Protein AF-A0A0K8Q124-F1 (afdb_monomer)

Sequence (89 aa):
MYVEYVGAVAFGLVIGWVTYRTLRRTKEAVSLSNIASVIAAVGGAAVTTLFATGDTFGWYSIGLAVGFFGYLIIAVTVLRDVEWLSTGD

Solvent-accessible surface area (backbone atoms only — not comparable to full-atom values): 5010 Å² total; per-residue (Å²): 104,75,51,29,56,54,8,53,53,35,39,49,52,50,53,50,47,54,49,49,54,50,65,73,34,70,89,48,82,85,53,68,65,60,56,52,50,52,50,52,54,52,51,54,49,50,51,33,64,75,76,48,59,63,54,54,44,8,52,51,19,45,53,51,36,53,53,51,52,48,50,49,50,46,56,65,64,60,63,68,73,65,62,78,82,77,67,87,126

Secondary structure (DSSP, 8-state):
-HHHHHHHHHHHHHHHHHHHHHHHTTTS---HHHHHHHHHHHHHHHHHHHHS-HHHHHHHHHHHHHHHHHHHHHHHHTTTS-GGGG---

pLDDT: mean 74.05, std 10.02, range [52.31, 87.56]

Radius of gyration: 16.0 Å; Cα contacts (8 Å, |Δi|>4): 56; chains: 1; bounding box: 35×25×54 Å

Foldseek 3Di:
DVLLVQLVVLLCVLVVVLVVVQVVCPVPPRDPVSVVLVCVSVVVLVVCVVPHDSSSSSVVSVVSSCVSVVVVVCCVPVVVPPCVVVDPD

Structure (mmCIF, N/CA/C/O backbone):
data_AF-A0A0K8Q124-F1
#
_entry.id   AF-A0A0K8Q124-F1
#
loop_
_atom_site.group_PDB
_atom_site.id
_atom_site.type_symbol
_atom_site.label_atom_id
_atom_site.label_alt_id
_atom_site.label_comp_id
_atom_site.label_asym_id
_atom_site.label_entity_id
_atom_site.label_seq_id
_atom_site.pdbx_PDB_ins_code
_atom_site.Cartn_x
_atom_site.Cartn_y
_atom_site.Cartn_z
_atom_site.occupancy
_atom_site.B_iso_or_equiv
_atom_site.auth_seq_id
_atom_site.auth_comp_id
_atom_site.auth_asym_id
_atom_site.auth_atom_id
_atom_site.pdbx_PDB_model_num
ATOM 1 N N . MET A 1 1 ? 3.132 -0.856 -20.811 1.00 58.06 1 MET A N 1
ATOM 2 C CA . MET A 1 1 ? 2.067 -0.076 -21.511 1.00 58.06 1 MET A CA 1
ATOM 3 C C . MET A 1 1 ? 0.657 -0.334 -20.971 1.00 58.06 1 MET A C 1
ATOM 5 O O . MET A 1 1 ? 0.157 0.522 -20.262 1.00 58.06 1 MET A O 1
ATOM 9 N N . TYR A 1 2 ? -0.023 -1.462 -21.226 1.00 71.00 2 TYR A N 1
ATOM 10 C CA . TYR A 1 2 ? -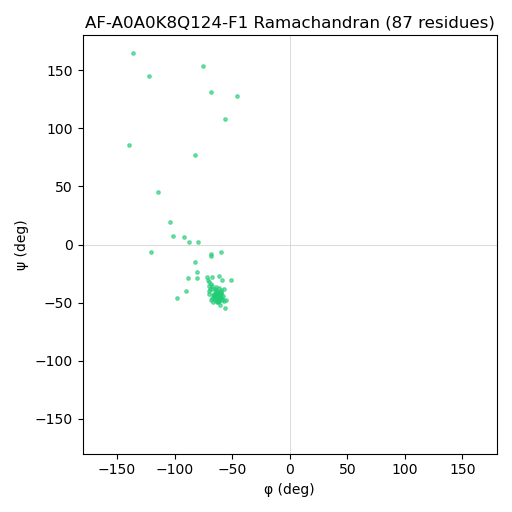1.407 -1.642 -20.722 1.00 71.00 2 TYR A CA 1
ATOM 11 C C . TYR A 1 2 ? -1.481 -1.751 -19.192 1.00 71.00 2 TYR A C 1
ATOM 13 O O . TYR A 1 2 ? -2.378 -1.195 -18.562 1.00 71.00 2 TYR A O 1
ATOM 21 N N . VAL A 1 3 ? -0.503 -2.435 -18.596 1.00 73.62 3 VAL A N 1
ATOM 22 C CA . VAL A 1 3 ? -0.429 -2.673 -17.148 1.00 73.62 3 VAL A CA 1
ATOM 23 C C . VAL A 1 3 ? -0.108 -1.385 -16.382 1.00 73.62 3 VAL A C 1
ATOM 25 O O . VAL A 1 3 ? -0.620 -1.182 -15.287 1.00 73.62 3 VAL A O 1
ATOM 28 N N . GLU A 1 4 ? 0.660 -0.471 -16.980 1.00 73.62 4 GLU A N 1
ATOM 29 C CA . GLU A 1 4 ? 0.957 0.856 -16.418 1.00 73.62 4 GLU A CA 1
ATOM 30 C C . GLU A 1 4 ? -0.302 1.709 -16.252 1.00 73.62 4 GLU A C 1
ATOM 32 O O . GLU A 1 4 ? -0.535 2.245 -15.171 1.00 73.62 4 GLU A O 1
ATOM 37 N N . TYR A 1 5 ? -1.141 1.807 -17.291 1.00 75.81 5 TYR A N 1
ATOM 38 C CA . TYR A 1 5 ? -2.376 2.597 -17.221 1.00 75.81 5 TYR A CA 1
ATOM 39 C C . TYR A 1 5 ? -3.375 2.003 -16.224 1.00 75.81 5 TYR A C 1
ATOM 41 O O . TYR A 1 5 ? -3.961 2.734 -15.426 1.00 75.81 5 TYR A O 1
ATOM 49 N N . VAL A 1 6 ? -3.535 0.676 -16.227 1.00 81.19 6 VAL A N 1
ATOM 50 C CA . VAL A 1 6 ? -4.412 -0.023 -15.273 1.00 81.19 6 VAL A CA 1
ATOM 51 C C . VAL A 1 6 ? -3.902 0.151 -13.841 1.00 81.19 6 VAL A C 1
ATOM 53 O O . VAL A 1 6 ? -4.689 0.436 -12.937 1.00 81.19 6 VAL A O 1
ATOM 56 N N . GLY A 1 7 ? -2.589 0.054 -13.632 1.00 78.69 7 GLY A N 1
ATOM 57 C CA . GLY A 1 7 ? -1.971 0.288 -12.334 1.00 78.69 7 GLY A CA 1
ATOM 58 C C . GLY A 1 7 ? -2.137 1.725 -11.850 1.00 78.69 7 GLY A C 1
ATOM 59 O O . GLY A 1 7 ? -2.532 1.932 -10.708 1.00 78.69 7 GLY A O 1
ATOM 60 N N . ALA A 1 8 ? -1.942 2.723 -12.713 1.00 77.50 8 ALA A N 1
ATOM 61 C CA . ALA A 1 8 ? -2.137 4.127 -12.351 1.00 77.50 8 ALA A CA 1
ATOM 62 C C . ALA A 1 8 ? -3.582 4.419 -11.899 1.00 77.50 8 ALA A C 1
ATOM 64 O O . ALA A 1 8 ? -3.792 5.103 -10.894 1.00 77.50 8 ALA A O 1
ATOM 65 N N . VAL A 1 9 ? -4.579 3.852 -12.590 1.00 80.81 9 VAL A N 1
ATOM 66 C CA . VAL A 1 9 ? -5.995 3.965 -12.197 1.00 80.81 9 VAL A CA 1
ATOM 67 C C . VAL A 1 9 ? -6.255 3.263 -10.859 1.00 80.81 9 VAL A C 1
ATOM 69 O O . VAL A 1 9 ? -6.912 3.836 -9.988 1.00 80.81 9 VAL A O 1
ATOM 72 N N . ALA A 1 10 ? -5.711 2.059 -10.661 1.00 80.81 10 ALA A N 1
ATOM 73 C CA . ALA A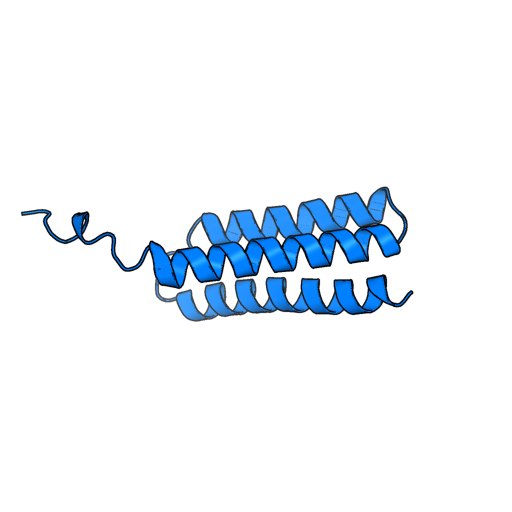 1 10 ? -5.847 1.305 -9.413 1.00 80.81 10 ALA A CA 1
ATOM 74 C C . ALA A 1 10 ? -5.211 2.040 -8.218 1.00 80.81 10 ALA A C 1
ATOM 76 O O . ALA A 1 10 ? -5.819 2.139 -7.150 1.00 80.81 10 ALA A O 1
ATOM 77 N N . PHE A 1 11 ? -4.029 2.624 -8.416 1.00 80.56 11 PHE A N 1
ATOM 78 C CA . PHE A 1 11 ? -3.341 3.436 -7.417 1.00 80.56 11 PHE A CA 1
ATOM 79 C C . PHE A 1 11 ? -4.165 4.671 -7.033 1.00 80.56 11 PHE A C 1
ATOM 81 O O . PHE A 1 11 ? -4.410 4.918 -5.850 1.00 80.56 11 PHE A O 1
ATOM 88 N N . GLY A 1 12 ? -4.666 5.409 -8.030 1.00 79.56 12 GLY A N 1
ATOM 89 C CA . GLY A 1 12 ? -5.527 6.573 -7.814 1.00 79.56 12 GLY A CA 1
ATOM 90 C C . GLY A 1 12 ? -6.814 6.232 -7.057 1.00 79.56 12 GLY A C 1
ATOM 91 O O . GLY A 1 12 ? -7.208 6.978 -6.161 1.00 79.56 12 GLY A O 1
ATOM 92 N N . LEU A 1 13 ? -7.432 5.082 -7.346 1.00 82.94 13 LEU A N 1
ATOM 93 C CA . LEU A 1 13 ? -8.622 4.596 -6.640 1.00 82.94 13 LEU A CA 1
ATOM 94 C C . LEU A 1 13 ? -8.362 4.367 -5.148 1.00 82.94 13 LEU A C 1
ATOM 96 O O . LEU A 1 13 ? -9.164 4.791 -4.312 1.00 82.94 13 LEU A O 1
ATOM 100 N N . VAL A 1 14 ? -7.238 3.736 -4.801 1.00 80.38 14 VAL A N 1
ATOM 101 C CA . VAL A 1 14 ? -6.894 3.464 -3.398 1.00 80.38 14 VAL A CA 1
ATOM 102 C C . VAL A 1 14 ? -6.578 4.757 -2.653 1.00 80.38 14 VAL A C 1
ATOM 104 O O . VAL A 1 14 ? -7.140 4.996 -1.583 1.00 80.38 14 VAL A O 1
ATOM 107 N N . ILE A 1 15 ? -5.747 5.634 -3.224 1.00 81.44 15 ILE A N 1
ATOM 108 C CA . ILE A 1 15 ? -5.416 6.925 -2.602 1.00 81.44 15 ILE A CA 1
ATOM 109 C C . ILE A 1 15 ? -6.665 7.809 -2.464 1.00 81.44 15 ILE A C 1
ATOM 111 O O . ILE A 1 15 ? -6.894 8.405 -1.406 1.00 81.44 15 ILE A O 1
ATOM 115 N N . GLY A 1 16 ? -7.514 7.854 -3.493 1.00 80.25 16 GLY A N 1
ATOM 116 C CA . GLY A 1 16 ? -8.788 8.571 -3.477 1.00 80.25 16 GLY A CA 1
ATOM 117 C C . GLY A 1 16 ? -9.729 8.055 -2.389 1.00 80.25 16 GLY A C 1
ATOM 118 O O . GLY A 1 16 ? -10.312 8.846 -1.647 1.00 80.25 16 GLY A O 1
ATOM 119 N N . TRP A 1 17 ? -9.821 6.735 -2.216 1.00 78.50 17 TRP A N 1
ATOM 120 C CA . TRP A 1 17 ? -10.616 6.137 -1.148 1.00 78.50 17 TRP A CA 1
ATOM 121 C C . TRP A 1 17 ? -10.055 6.428 0.248 1.00 78.50 17 TRP A C 1
ATOM 123 O O . TRP A 1 17 ? -10.821 6.767 1.153 1.00 78.50 17 TRP A O 1
ATOM 133 N N . VAL A 1 18 ? -8.737 6.330 0.450 1.00 74.38 18 VAL A N 1
ATOM 134 C CA . VAL A 1 18 ? -8.107 6.663 1.741 1.00 74.38 18 VAL A CA 1
ATOM 135 C C . VAL A 1 18 ? -8.342 8.134 2.087 1.00 74.38 18 VAL A C 1
ATOM 137 O O . VAL A 1 18 ? -8.704 8.452 3.223 1.00 74.38 18 VAL A O 1
ATOM 140 N N . THR A 1 19 ? -8.240 9.019 1.096 1.00 74.00 19 THR A N 1
ATOM 141 C CA . THR A 1 19 ? -8.553 10.447 1.236 1.00 74.00 19 THR A CA 1
ATOM 142 C C . THR A 1 19 ? -10.022 10.649 1.604 1.00 74.00 19 THR A C 1
ATOM 144 O O . THR A 1 19 ? -10.315 11.306 2.600 1.00 74.00 19 THR A O 1
ATOM 147 N N . TYR A 1 20 ? -10.953 10.018 0.881 1.00 75.38 20 TYR A N 1
ATOM 148 C CA . TYR A 1 20 ? -12.387 10.088 1.169 1.00 75.38 20 TYR A CA 1
ATOM 149 C C . TYR A 1 20 ? -12.723 9.587 2.578 1.00 75.38 20 TYR A C 1
ATOM 151 O O . TYR A 1 20 ? -13.458 10.246 3.311 1.00 75.38 20 TYR A O 1
ATOM 159 N N . ARG A 1 21 ? -12.162 8.445 2.991 1.00 68.25 21 ARG A N 1
ATOM 160 C CA . ARG A 1 21 ? -12.380 7.871 4.326 1.00 68.25 21 ARG A CA 1
ATOM 161 C C . ARG A 1 21 ? -11.818 8.777 5.419 1.00 68.25 21 ARG A C 1
ATOM 163 O O . ARG A 1 21 ? -12.454 8.907 6.459 1.00 68.25 21 ARG A O 1
ATOM 170 N N . THR A 1 22 ? -10.671 9.410 5.182 1.00 67.38 22 THR A N 1
ATOM 171 C CA . THR A 1 22 ? -10.050 10.360 6.120 1.00 67.38 22 THR A CA 1
ATOM 172 C C . THR A 1 22 ? -10.887 11.632 6.252 1.00 67.38 22 THR A C 1
ATOM 174 O O . THR A 1 22 ? -11.179 12.054 7.369 1.00 67.38 22 THR A O 1
ATOM 177 N N . LEU A 1 23 ? -11.345 12.192 5.129 1.00 66.69 23 LEU A N 1
ATOM 178 C CA . LEU A 1 23 ? -12.145 13.418 5.087 1.00 66.69 23 LEU A CA 1
ATOM 179 C C . LEU A 1 23 ? -13.558 13.204 5.654 1.00 66.69 23 LEU A C 1
ATOM 181 O O . LEU A 1 23 ? -14.077 14.026 6.404 1.00 66.69 23 LEU A O 1
ATOM 185 N N . ARG A 1 24 ? -14.178 12.056 5.356 1.00 64.94 24 ARG A N 1
ATOM 186 C CA . ARG A 1 24 ? -15.499 11.691 5.891 1.00 64.94 24 ARG A CA 1
ATOM 187 C C . ARG A 1 24 ? -15.454 11.338 7.378 1.00 64.94 24 ARG A C 1
ATOM 189 O O . ARG A 1 24 ? -16.451 11.533 8.068 1.00 64.94 24 ARG A O 1
ATOM 196 N N . ARG A 1 25 ? -14.315 10.849 7.881 1.00 57.06 25 ARG A N 1
ATOM 197 C CA . ARG A 1 25 ? -14.098 10.570 9.307 1.00 57.06 25 ARG A CA 1
ATOM 198 C C . ARG A 1 25 ? -13.501 11.726 10.085 1.00 57.06 25 ARG A C 1
ATOM 200 O O . ARG A 1 25 ? -13.272 11.530 11.254 1.00 57.06 25 ARG A O 1
ATOM 207 N N . THR A 1 26 ? -13.319 12.933 9.553 1.00 53.78 26 THR A N 1
ATOM 208 C CA . THR A 1 26 ? -12.788 14.063 10.351 1.00 53.78 26 THR A CA 1
ATOM 209 C C . THR A 1 26 ? -13.651 14.433 11.584 1.00 53.78 26 THR A C 1
ATOM 211 O O . THR A 1 26 ? -13.217 15.211 12.424 1.00 53.78 26 THR A O 1
ATOM 214 N N . LYS A 1 27 ? -14.839 13.832 11.766 1.00 52.31 27 LYS A N 1
ATOM 215 C CA . LYS A 1 27 ? -15.594 13.869 13.036 1.00 52.31 27 LYS A CA 1
ATOM 216 C C . LYS A 1 27 ? -15.153 12.836 14.097 1.00 52.31 27 LYS A C 1
ATOM 218 O O . LYS A 1 27 ? -15.509 12.997 15.255 1.00 52.31 27 LYS A O 1
ATOM 223 N N . GLU A 1 28 ? -14.384 11.814 13.734 1.00 54.38 28 GLU A N 1
ATOM 224 C CA . GLU A 1 28 ? -13.818 10.776 14.606 1.00 54.38 28 GLU A CA 1
ATOM 225 C C . GLU A 1 28 ? -12.286 10.761 14.476 1.00 54.38 28 GLU A C 1
ATOM 227 O O . GLU A 1 28 ? -11.734 11.012 13.406 1.00 54.38 28 GLU A O 1
ATOM 232 N N . ALA A 1 29 ? -11.574 10.484 15.570 1.00 56.41 29 ALA A N 1
ATOM 233 C CA . ALA A 1 29 ? -10.114 10.545 15.626 1.00 56.41 29 ALA A CA 1
ATOM 234 C C . ALA A 1 29 ? -9.446 9.859 14.416 1.00 56.41 29 ALA A C 1
ATOM 236 O O . ALA A 1 29 ? -9.737 8.705 14.086 1.00 56.41 29 ALA A O 1
ATOM 237 N N . VAL A 1 30 ? -8.545 10.582 13.741 1.00 59.47 30 VAL A N 1
ATOM 238 C CA . VAL A 1 30 ? -7.780 10.067 12.599 1.00 59.47 30 VAL A CA 1
ATOM 239 C C . VAL A 1 30 ? -7.027 8.812 13.047 1.00 59.47 30 VAL A C 1
ATOM 241 O O . VAL A 1 30 ? -6.075 8.884 13.816 1.00 59.47 30 VAL A O 1
ATOM 244 N N . SER A 1 31 ? -7.478 7.645 12.586 1.00 67.56 31 SER A N 1
ATOM 245 C CA . SER A 1 31 ? -6.875 6.366 12.963 1.00 67.56 31 SER A CA 1
ATOM 246 C C . SER A 1 31 ? -5.469 6.241 12.371 1.00 67.56 31 SER A C 1
ATOM 248 O O . SER A 1 31 ? -5.283 6.435 11.166 1.00 67.56 31 SER A O 1
ATOM 250 N N . LEU A 1 32 ? -4.495 5.854 13.204 1.00 72.12 32 LEU A N 1
ATOM 251 C CA . LEU A 1 32 ? -3.089 5.621 12.838 1.00 72.12 32 LEU A CA 1
ATOM 252 C C . LEU A 1 32 ? -2.942 4.689 11.616 1.00 72.12 32 LEU A C 1
ATOM 254 O O . LEU A 1 32 ? -2.036 4.851 10.802 1.00 72.12 32 LEU A O 1
ATOM 258 N N . SER A 1 33 ? -3.888 3.761 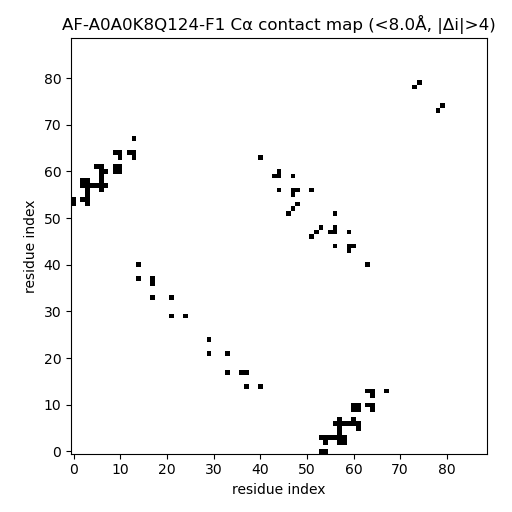11.445 1.00 69.38 33 SER A N 1
ATOM 259 C CA . SER A 1 33 ? -3.963 2.838 10.308 1.00 69.38 33 SER A CA 1
ATOM 260 C C . SER A 1 33 ? -4.120 3.550 8.956 1.00 69.38 33 SER A C 1
ATOM 262 O O . SER A 1 33 ? -3.498 3.142 7.974 1.00 69.38 33 SER A O 1
ATOM 264 N N . ASN A 1 34 ? -4.881 4.651 8.889 1.00 73.25 34 ASN A N 1
ATOM 265 C CA . ASN A 1 34 ? -5.042 5.410 7.645 1.00 73.25 34 ASN A CA 1
ATOM 266 C C . ASN A 1 34 ? -3.709 6.044 7.225 1.00 73.25 34 ASN A C 1
ATOM 268 O O . ASN A 1 34 ? -3.328 5.961 6.062 1.00 73.25 34 ASN A O 1
ATOM 272 N N . ILE A 1 35 ? -2.980 6.628 8.181 1.00 79.88 35 ILE A N 1
ATOM 273 C CA . ILE A 1 35 ? -1.681 7.265 7.932 1.00 79.88 35 ILE A CA 1
ATOM 274 C C . ILE A 1 35 ? -0.653 6.215 7.501 1.00 79.88 35 ILE A C 1
ATOM 276 O O . ILE A 1 35 ? 0.020 6.403 6.490 1.00 79.88 35 ILE A O 1
ATOM 280 N N . ALA A 1 36 ? -0.585 5.080 8.205 1.00 80.81 36 ALA A N 1
ATOM 281 C CA . ALA A 1 36 ? 0.285 3.966 7.830 1.00 80.81 36 ALA A CA 1
ATOM 282 C C . ALA A 1 36 ? -0.008 3.462 6.405 1.00 80.81 36 ALA A C 1
ATOM 284 O O . ALA A 1 36 ? 0.920 3.185 5.650 1.00 80.81 36 ALA A O 1
ATOM 285 N N . SER A 1 37 ? -1.286 3.420 6.010 1.00 81.19 37 SER A N 1
ATOM 286 C CA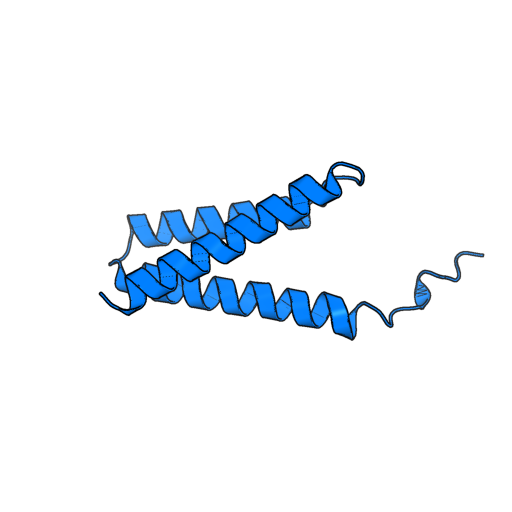 . SER A 1 37 ? -1.701 3.020 4.659 1.00 81.19 37 SER A CA 1
ATOM 287 C C . SER A 1 37 ? -1.219 4.003 3.588 1.00 81.19 37 SER A C 1
ATOM 289 O O . SER A 1 37 ? -0.709 3.574 2.555 1.00 81.19 37 SER A O 1
ATOM 291 N N . VAL A 1 38 ? -1.330 5.316 3.832 1.00 82.50 38 VAL A N 1
ATOM 292 C CA . VAL A 1 38 ? -0.820 6.342 2.902 1.00 82.50 38 VAL A CA 1
ATOM 293 C C . VAL A 1 38 ? 0.700 6.265 2.792 1.00 82.50 38 VAL A C 1
ATOM 295 O O . VAL A 1 38 ? 1.228 6.269 1.684 1.00 82.50 38 VAL A O 1
ATOM 298 N N . ILE A 1 39 ? 1.405 6.159 3.922 1.00 84.69 39 ILE A N 1
ATOM 299 C CA . ILE A 1 39 ? 2.872 6.083 3.945 1.00 84.69 39 ILE A CA 1
ATOM 300 C C . ILE A 1 39 ? 3.359 4.831 3.212 1.00 84.69 39 ILE A C 1
ATOM 302 O O . ILE A 1 39 ? 4.273 4.931 2.398 1.00 84.69 39 ILE A O 1
ATOM 306 N N . ALA A 1 40 ? 2.738 3.672 3.444 1.00 83.25 40 ALA A N 1
ATOM 307 C CA . ALA A 1 40 ? 3.080 2.441 2.738 1.00 83.25 40 ALA A CA 1
ATOM 308 C C . ALA A 1 40 ? 2.844 2.575 1.225 1.00 83.25 40 ALA A C 1
ATOM 310 O O . ALA A 1 40 ? 3.722 2.232 0.434 1.00 83.25 40 ALA A O 1
ATOM 311 N N . ALA A 1 41 ? 1.698 3.137 0.826 1.00 84.25 41 ALA A N 1
ATOM 312 C CA . ALA A 1 41 ? 1.347 3.321 -0.577 1.00 84.25 41 ALA A CA 1
ATOM 313 C C . ALA A 1 41 ? 2.311 4.266 -1.309 1.00 84.25 41 ALA A C 1
ATOM 315 O O . ALA A 1 41 ? 2.822 3.913 -2.375 1.00 84.25 41 ALA A O 1
ATOM 316 N N . VAL A 1 42 ? 2.581 5.440 -0.728 1.00 86.38 42 VAL A N 1
ATOM 317 C CA . VAL A 1 42 ? 3.477 6.460 -1.294 1.00 86.38 42 VAL A CA 1
ATOM 318 C C . VAL A 1 42 ? 4.932 5.998 -1.247 1.00 86.38 42 VAL A C 1
ATOM 320 O O . VAL A 1 42 ? 5.647 6.152 -2.233 1.00 86.38 42 VAL A O 1
ATOM 323 N N . GLY A 1 43 ? 5.365 5.387 -0.144 1.00 85.19 43 GLY A N 1
ATOM 324 C CA . GLY A 1 43 ? 6.722 4.870 0.020 1.00 85.19 43 GLY A CA 1
ATOM 325 C C . GLY A 1 43 ? 7.048 3.762 -0.981 1.00 85.19 43 GLY A C 1
ATOM 326 O O . GLY A 1 43 ? 8.064 3.841 -1.669 1.00 85.19 43 GLY A O 1
ATOM 327 N N . GLY A 1 44 ? 6.170 2.766 -1.136 1.00 81.31 44 GLY A N 1
ATOM 328 C CA . GLY A 1 44 ? 6.384 1.694 -2.112 1.00 81.31 44 GLY A CA 1
ATOM 329 C C . GLY A 1 44 ? 6.284 2.174 -3.564 1.00 81.31 44 GLY A C 1
ATOM 330 O O . GLY A 1 44 ? 7.063 1.726 -4.408 1.00 81.31 44 GLY A O 1
ATOM 331 N N . ALA A 1 45 ? 5.409 3.145 -3.855 1.00 83.56 45 ALA A N 1
ATOM 332 C CA . ALA A 1 45 ? 5.346 3.783 -5.169 1.00 83.56 45 ALA A CA 1
ATOM 333 C C . ALA A 1 45 ? 6.653 4.521 -5.481 1.00 83.56 45 ALA A C 1
ATOM 335 O O . ALA A 1 45 ? 7.239 4.287 -6.534 1.00 83.56 45 ALA A O 1
ATOM 336 N N . ALA A 1 46 ? 7.149 5.336 -4.545 1.00 85.12 46 ALA A N 1
ATOM 337 C CA . ALA A 1 46 ? 8.397 6.074 -4.696 1.00 85.12 46 ALA A CA 1
ATOM 338 C C . ALA A 1 46 ? 9.577 5.132 -4.968 1.00 85.12 46 ALA A C 1
ATOM 340 O O . ALA A 1 46 ? 10.294 5.328 -5.946 1.00 85.12 46 ALA A O 1
ATOM 341 N N . VAL A 1 47 ? 9.731 4.062 -4.180 1.00 80.94 47 VAL A N 1
ATOM 342 C CA . VAL A 1 47 ? 10.788 3.057 -4.390 1.00 80.94 47 VAL A CA 1
ATOM 343 C C . VAL A 1 47 ? 10.646 2.386 -5.758 1.00 80.94 47 VAL A C 1
ATOM 345 O O . VAL A 1 47 ? 11.624 2.283 -6.495 1.00 80.94 47 VAL A O 1
ATOM 348 N N . THR A 1 48 ? 9.435 1.993 -6.154 1.00 84.44 48 THR A N 1
ATOM 349 C CA . THR A 1 48 ? 9.214 1.351 -7.459 1.00 84.44 48 THR A CA 1
ATOM 350 C C . THR A 1 48 ? 9.535 2.300 -8.616 1.00 84.44 48 THR A C 1
ATOM 352 O O . THR A 1 48 ? 10.150 1.884 -9.590 1.00 84.44 48 THR A O 1
ATOM 355 N N . THR A 1 49 ? 9.198 3.588 -8.503 1.00 80.00 49 THR A N 1
ATOM 356 C CA . THR A 1 49 ? 9.539 4.589 -9.530 1.00 80.00 49 THR A CA 1
ATOM 357 C C . THR A 1 49 ? 11.027 4.923 -9.583 1.00 80.00 49 THR A C 1
ATOM 359 O O . THR A 1 49 ? 11.534 5.252 -10.651 1.00 80.00 49 THR A O 1
ATOM 362 N N . LEU A 1 50 ? 11.732 4.847 -8.450 1.00 79.06 50 LEU A N 1
ATOM 363 C CA . LEU A 1 50 ? 13.151 5.192 -8.373 1.00 79.06 50 LEU A CA 1
ATOM 364 C C . LEU A 1 50 ? 14.050 4.056 -8.878 1.00 79.06 50 LEU A C 1
ATOM 366 O O . LEU A 1 50 ? 15.144 4.318 -9.369 1.00 79.06 50 LEU A O 1
ATOM 370 N N . PHE A 1 51 ? 13.598 2.805 -8.743 1.00 72.62 51 PHE A N 1
ATOM 371 C CA . PHE A 1 51 ? 14.422 1.618 -8.983 1.00 72.62 51 PHE A CA 1
ATOM 372 C C . PHE A 1 51 ? 13.903 0.676 -10.084 1.00 72.62 51 PHE A C 1
ATOM 374 O O . PHE A 1 51 ? 14.610 -0.275 -10.416 1.00 72.62 51 PHE A O 1
ATOM 381 N N . ALA A 1 52 ? 12.714 0.892 -10.662 1.00 76.06 52 ALA A N 1
ATOM 382 C CA . ALA A 1 52 ? 12.116 -0.053 -11.613 1.00 76.06 52 ALA A CA 1
ATOM 383 C C . ALA A 1 52 ? 11.492 0.592 -12.867 1.00 76.06 52 ALA A C 1
ATOM 385 O O . ALA A 1 52 ? 11.247 1.794 -12.937 1.00 76.06 52 ALA A O 1
ATOM 386 N N . THR A 1 53 ? 11.228 -0.244 -13.878 1.00 74.31 53 THR A N 1
ATOM 387 C CA . THR A 1 53 ? 10.504 0.120 -15.108 1.00 74.31 53 THR A CA 1
ATOM 388 C C . THR A 1 53 ? 9.000 0.236 -14.844 1.00 74.31 53 THR A C 1
ATO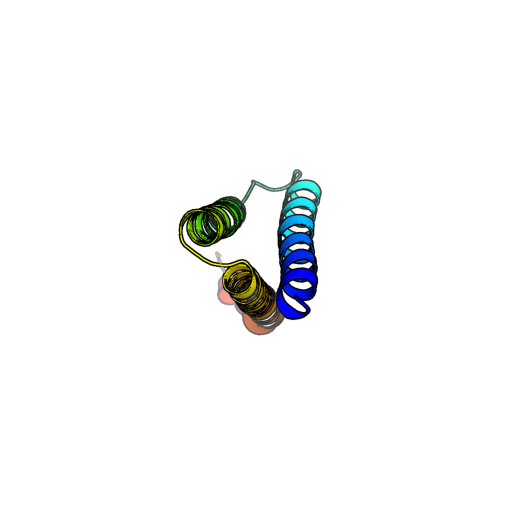M 390 O O . THR A 1 53 ? 8.477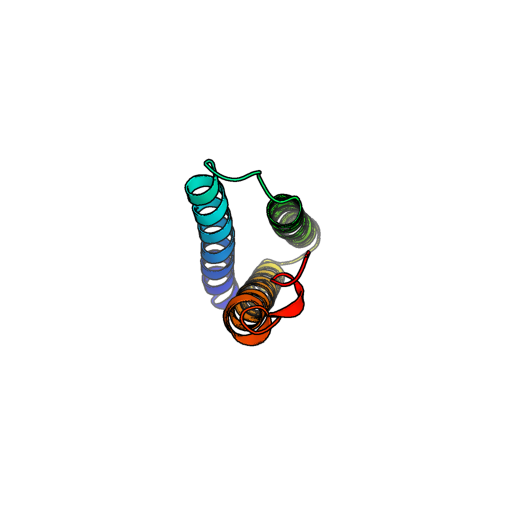 -0.408 -13.931 1.00 74.31 53 THR A O 1
ATOM 393 N N . GLY A 1 54 ? 8.277 1.034 -15.637 1.00 69.12 54 GLY A N 1
ATOM 394 C CA . GLY A 1 54 ? 6.882 1.384 -15.340 1.00 69.12 54 GLY A CA 1
ATOM 395 C C . GLY A 1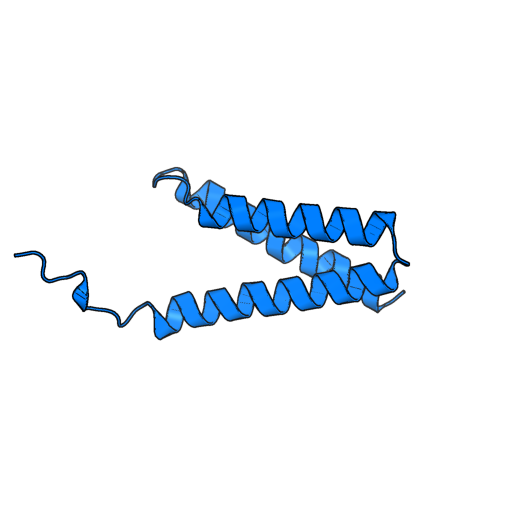 54 ? 5.903 0.198 -15.297 1.00 69.12 54 GLY A C 1
ATOM 396 O O . GLY A 1 54 ? 4.969 0.219 -14.494 1.00 69.12 54 GLY A O 1
ATOM 397 N N . ASP A 1 55 ? 6.159 -0.903 -16.010 1.00 78.69 55 ASP A N 1
ATOM 398 C CA . ASP A 1 55 ? 5.369 -2.137 -15.856 1.00 78.69 55 ASP A CA 1
ATOM 399 C C . ASP A 1 55 ? 5.418 -2.687 -14.411 1.00 78.69 55 ASP A C 1
ATOM 401 O O . ASP A 1 55 ? 4.428 -3.228 -13.913 1.00 78.69 55 ASP A O 1
ATOM 405 N N . THR A 1 56 ? 6.523 -2.474 -13.689 1.00 79.12 56 THR A N 1
ATOM 406 C CA . THR A 1 56 ? 6.680 -2.856 -12.273 1.00 79.12 56 THR A CA 1
ATOM 407 C C . THR A 1 56 ? 5.802 -2.000 -11.361 1.00 79.12 56 THR A C 1
ATOM 409 O O . THR A 1 56 ? 5.184 -2.516 -10.430 1.00 79.12 56 THR A O 1
ATOM 412 N N . PHE A 1 57 ? 5.679 -0.701 -11.659 1.00 80.69 57 PHE A N 1
ATOM 413 C CA . PHE A 1 57 ? 4.738 0.188 -10.971 1.00 80.69 57 PHE A CA 1
ATOM 414 C C . PHE A 1 57 ? 3.283 -0.231 -11.221 1.00 80.69 57 PHE A C 1
ATOM 416 O O . PHE A 1 57 ? 2.453 -0.186 -10.307 1.00 80.69 57 PHE A O 1
ATOM 423 N N . GLY A 1 58 ? 2.991 -0.706 -12.435 1.00 81.62 58 GLY A N 1
ATOM 424 C CA . GLY A 1 58 ? 1.703 -1.291 -12.789 1.00 81.62 58 GLY A CA 1
ATOM 425 C C . GLY A 1 58 ? 1.321 -2.459 -11.874 1.00 81.62 58 GLY A C 1
ATOM 426 O O . GLY A 1 58 ? 0.280 -2.426 -11.214 1.00 81.62 58 GLY A O 1
ATOM 427 N N . TRP A 1 59 ? 2.204 -3.454 -11.762 1.00 83.12 59 TRP A N 1
ATOM 428 C CA . TRP A 1 59 ? 2.009 -4.619 -10.889 1.00 83.12 59 TRP A CA 1
ATOM 429 C C . TRP A 1 59 ? 1.960 -4.270 -9.400 1.00 83.12 59 TRP A C 1
ATOM 431 O O . TRP A 1 59 ? 1.107 -4.797 -8.683 1.00 83.12 59 TRP A O 1
ATOM 441 N N . TYR A 1 60 ? 2.817 -3.353 -8.941 1.00 84.25 60 TYR A N 1
ATOM 442 C CA . TYR A 1 60 ? 2.777 -2.831 -7.573 1.00 84.25 60 TYR A CA 1
ATOM 443 C C . TYR A 1 60 ? 1.395 -2.253 -7.242 1.00 84.25 60 TYR A C 1
ATOM 445 O O . TYR A 1 60 ? 0.796 -2.599 -6.224 1.00 84.25 60 TYR A O 1
ATOM 453 N N . SER A 1 61 ? 0.858 -1.423 -8.135 1.00 82.62 61 SER A N 1
ATOM 454 C CA . SER A 1 61 ? -0.427 -0.753 -7.932 1.00 82.62 61 SER A CA 1
ATOM 455 C C . SER A 1 61 ? -1.607 -1.725 -7.930 1.00 82.62 61 SER A C 1
ATOM 457 O O . SER A 1 61 ? -2.542 -1.560 -7.146 1.00 82.62 61 SER A O 1
ATOM 459 N N . ILE A 1 62 ? -1.553 -2.771 -8.761 1.00 85.00 62 ILE A N 1
ATOM 460 C CA . ILE A 1 62 ? -2.554 -3.846 -8.764 1.00 85.00 62 ILE A CA 1
ATOM 461 C C . ILE A 1 62 ? -2.504 -4.621 -7.442 1.00 85.00 62 ILE A C 1
ATOM 463 O O . ILE A 1 62 ? -3.542 -4.813 -6.810 1.00 85.00 62 ILE A O 1
ATOM 467 N N . GLY A 1 63 ? -1.313 -5.024 -6.988 1.00 84.06 63 GLY A N 1
ATOM 468 C CA . GLY A 1 63 ? -1.144 -5.723 -5.711 1.00 84.06 63 GLY A CA 1
ATOM 469 C C . GLY A 1 63 ? -1.624 -4.888 -4.522 1.00 84.06 63 GLY A C 1
ATOM 470 O O . GLY A 1 63 ? -2.330 -5.393 -3.647 1.00 84.06 63 GLY A O 1
ATOM 471 N N . LEU A 1 64 ? -1.323 -3.589 -4.535 1.00 85.25 64 LEU A N 1
ATOM 472 C CA . LEU A 1 64 ? -1.790 -2.632 -3.538 1.00 85.25 64 LEU A CA 1
ATOM 473 C C . LEU A 1 64 ? -3.320 -2.537 -3.522 1.00 85.25 64 LEU A C 1
ATOM 475 O O . LEU A 1 64 ? -3.920 -2.603 -2.449 1.00 85.25 64 LEU A O 1
ATOM 479 N N . ALA A 1 65 ? -3.964 -2.442 -4.688 1.00 84.00 65 ALA A N 1
ATOM 480 C CA . ALA A 1 65 ? -5.421 -2.421 -4.780 1.00 84.00 65 ALA A CA 1
ATOM 481 C C . ALA A 1 65 ? -6.052 -3.718 -4.261 1.00 84.00 65 ALA A C 1
ATOM 483 O O . ALA A 1 65 ? -6.972 -3.665 -3.445 1.00 84.00 65 ALA A O 1
ATOM 484 N N . VAL A 1 66 ? -5.531 -4.879 -4.663 1.00 87.56 66 VAL A N 1
ATOM 485 C CA . VAL A 1 66 ? -6.032 -6.181 -4.198 1.00 87.56 66 VAL A CA 1
ATOM 486 C C . VAL A 1 66 ? -5.893 -6.316 -2.680 1.00 87.56 66 VAL A C 1
ATOM 488 O O . VAL A 1 66 ? -6.856 -6.693 -2.016 1.00 87.56 66 VAL A O 1
ATOM 491 N N . GLY A 1 67 ? -4.740 -5.957 -2.110 1.00 82.12 67 GLY A N 1
ATOM 492 C CA . GLY A 1 67 ? -4.527 -5.998 -0.661 1.00 82.12 67 GLY A CA 1
ATOM 493 C C . GLY A 1 67 ? -5.441 -5.032 0.098 1.00 82.12 67 GLY A C 1
ATOM 494 O O . GLY A 1 67 ? -6.030 -5.400 1.116 1.00 82.12 67 GLY A O 1
ATOM 495 N N . PHE A 1 68 ? -5.622 -3.817 -0.426 1.00 80.75 68 PHE A N 1
ATOM 496 C CA . PHE A 1 68 ? -6.464 -2.794 0.188 1.00 80.75 68 PHE A CA 1
ATOM 497 C C . PHE A 1 68 ? -7.949 -3.178 0.192 1.00 80.75 68 PHE A C 1
ATOM 499 O O . PHE A 1 68 ? -8.610 -3.126 1.233 1.00 80.75 68 PHE A O 1
ATOM 506 N N . PHE A 1 69 ? -8.478 -3.606 -0.956 1.00 80.88 69 PHE A N 1
ATOM 507 C CA . PHE A 1 69 ? -9.864 -4.058 -1.058 1.00 80.88 69 PHE A CA 1
ATOM 508 C C . PHE A 1 69 ? -10.090 -5.388 -0.334 1.00 80.88 69 PHE A C 1
ATOM 510 O O . PHE A 1 69 ? -11.125 -5.544 0.308 1.00 80.88 69 PHE A O 1
ATOM 517 N N . GLY A 1 70 ? -9.120 -6.307 -0.349 1.00 83.88 70 GLY A N 1
ATOM 518 C CA . GLY A 1 70 ? -9.172 -7.545 0.431 1.00 83.88 70 GLY A CA 1
ATOM 519 C C . GLY A 1 70 ? -9.298 -7.274 1.931 1.00 83.88 70 GLY A C 1
ATOM 520 O O . GLY A 1 70 ? -10.203 -7.801 2.579 1.00 83.88 70 GLY A O 1
ATOM 521 N N . TYR A 1 71 ? -8.469 -6.375 2.473 1.00 75.81 71 TYR A N 1
ATOM 522 C CA . TYR A 1 71 ? -8.587 -5.940 3.866 1.00 75.81 71 TYR A CA 1
ATOM 523 C C . TYR A 1 71 ? -9.933 -5.262 4.146 1.00 75.81 71 TYR A C 1
ATOM 525 O O . TYR A 1 71 ? -10.543 -5.535 5.174 1.00 75.81 71 TYR A O 1
ATOM 533 N N . LEU A 1 72 ? -10.431 -4.407 3.245 1.00 73.44 72 LEU A N 1
ATOM 534 C CA . LEU A 1 72 ? -11.738 -3.765 3.420 1.00 73.44 72 LEU A CA 1
ATOM 535 C C . LEU A 1 72 ? -12.891 -4.762 3.448 1.00 73.44 72 LEU A C 1
ATOM 537 O O . LEU A 1 72 ? -13.789 -4.599 4.270 1.00 73.44 72 LEU A O 1
ATOM 541 N N . ILE A 1 73 ? -12.874 -5.766 2.573 1.00 80.50 73 ILE A N 1
ATOM 542 C CA . ILE A 1 73 ? -13.891 -6.817 2.552 1.00 80.50 73 ILE A CA 1
ATOM 543 C C . ILE A 1 73 ? -13.861 -7.552 3.891 1.00 80.50 73 ILE A C 1
ATOM 545 O O . ILE A 1 73 ? -14.878 -7.573 4.572 1.00 80.50 73 ILE A O 1
ATOM 549 N N . ILE A 1 74 ? -12.690 -8.023 4.333 1.00 79.19 74 ILE A N 1
ATOM 550 C CA . ILE A 1 74 ? -12.527 -8.700 5.630 1.00 79.19 74 ILE A CA 1
ATOM 551 C C . ILE A 1 74 ? -12.965 -7.796 6.789 1.00 79.19 74 ILE A C 1
ATOM 553 O O . ILE A 1 74 ? -13.683 -8.231 7.684 1.00 79.19 74 ILE A O 1
ATOM 557 N N . ALA A 1 75 ? -12.583 -6.521 6.781 1.00 71.31 75 ALA A N 1
ATOM 558 C CA . ALA A 1 75 ? -12.941 -5.587 7.839 1.00 71.31 75 ALA A CA 1
ATOM 559 C C . ALA A 1 75 ? -14.441 -5.262 7.877 1.00 71.31 75 ALA A C 1
ATOM 561 O O . ALA A 1 75 ? -14.970 -4.928 8.933 1.00 71.31 75 ALA A O 1
ATOM 562 N N . VAL A 1 76 ? -15.136 -5.340 6.742 1.00 72.81 76 VAL A N 1
ATOM 563 C CA . VAL A 1 76 ? -16.583 -5.110 6.668 1.00 72.81 76 VAL A CA 1
ATOM 564 C C . VAL A 1 76 ? -17.377 -6.391 6.917 1.00 72.81 76 VAL A C 1
ATOM 566 O O . VAL A 1 76 ? -18.495 -6.287 7.407 1.00 72.81 76 VAL A O 1
ATOM 569 N N . THR A 1 77 ? -16.851 -7.575 6.605 1.00 77.50 77 THR A N 1
ATOM 570 C CA . THR A 1 77 ? -17.578 -8.842 6.777 1.00 77.50 77 THR A CA 1
ATOM 571 C C . THR A 1 77 ? -17.215 -9.568 8.069 1.00 77.50 77 THR A C 1
ATOM 573 O O . THR A 1 77 ? -18.112 -10.006 8.768 1.00 77.50 77 THR A O 1
ATOM 576 N N . VAL A 1 78 ? -15.928 -9.683 8.411 1.00 68.69 78 VAL A N 1
ATOM 577 C CA . VAL A 1 78 ? -15.431 -10.504 9.535 1.00 68.69 78 VAL A CA 1
ATOM 578 C C . VAL A 1 78 ? -15.360 -9.713 10.842 1.00 68.69 78 VAL A C 1
ATOM 580 O O . VAL A 1 78 ? -15.713 -10.225 11.897 1.00 68.69 78 VAL A O 1
ATOM 583 N N . LEU A 1 79 ? -14.938 -8.446 10.795 1.00 62.34 79 LEU A N 1
ATOM 584 C CA . LEU A 1 79 ? -14.836 -7.599 11.996 1.00 62.34 79 LEU A CA 1
ATOM 585 C C . LEU A 1 79 ? -16.180 -7.002 12.453 1.00 62.34 79 LEU A C 1
ATOM 587 O O . LEU A 1 79 ? -16.207 -6.250 13.424 1.00 62.34 79 LEU A O 1
ATOM 591 N N . ARG A 1 80 ? -17.292 -7.318 11.778 1.00 57.31 80 ARG A N 1
ATOM 592 C CA . ARG A 1 80 ? -18.637 -6.926 12.227 1.00 57.31 80 ARG A CA 1
ATOM 593 C C . ARG A 1 80 ? -19.210 -7.832 13.317 1.00 57.31 80 ARG A C 1
ATOM 595 O O . ARG A 1 80 ? -20.030 -7.347 14.084 1.00 57.31 80 ARG A O 1
ATOM 602 N N . ASP A 1 81 ? -18.736 -9.075 13.415 1.00 53.47 81 ASP A N 1
ATOM 603 C CA . ASP A 1 81 ? -19.304 -10.101 14.305 1.00 53.47 81 ASP A CA 1
ATOM 604 C C . ASP A 1 81 ? -18.502 -10.305 15.608 1.00 53.47 81 ASP A C 1
ATOM 606 O O . ASP A 1 81 ? -18.786 -11.207 16.393 1.00 53.47 81 ASP A O 1
ATOM 610 N N . VAL A 1 82 ? -17.493 -9.468 15.882 1.00 57.66 82 VAL A N 1
ATOM 611 C CA . VAL A 1 82 ? -16.788 -9.468 17.177 1.00 57.66 82 VAL A CA 1
ATOM 612 C C . VAL A 1 82 ? -17.573 -8.655 18.213 1.00 57.66 82 VAL A C 1
ATOM 614 O O . VAL A 1 82 ? -17.236 -7.522 18.544 1.00 57.66 82 VAL A O 1
ATOM 617 N N . GLU A 1 83 ? -18.632 -9.271 18.735 1.00 59.25 83 GLU A N 1
ATOM 618 C CA . GLU A 1 83 ? -19.542 -8.739 19.766 1.00 59.25 83 GLU A CA 1
ATOM 619 C C . GLU A 1 83 ? -18.891 -8.581 21.160 1.00 59.25 83 GLU A C 1
ATOM 621 O O . GLU A 1 83 ? -19.430 -7.916 22.039 1.00 59.25 83 GLU A O 1
ATOM 626 N N . TRP A 1 84 ? -17.680 -9.108 21.373 1.00 58.47 84 TRP A N 1
ATOM 627 C CA . TRP A 1 84 ? -17.001 -9.101 22.681 1.00 58.47 84 TRP A CA 1
ATOM 628 C C . TRP A 1 84 ? -16.555 -7.704 23.188 1.00 58.47 84 TRP A C 1
ATOM 630 O O . TRP A 1 84 ? -16.202 -7.563 24.354 1.00 58.47 84 TRP A O 1
ATOM 640 N N . LEU A 1 85 ? -16.648 -6.641 22.378 1.00 56.81 85 LEU A N 1
ATOM 641 C CA . LEU A 1 85 ? -16.508 -5.247 22.846 1.00 56.81 85 LEU A CA 1
ATOM 642 C C . LEU A 1 85 ? -17.833 -4.615 23.336 1.00 56.81 85 LEU A C 1
ATOM 644 O O . LEU A 1 85 ? -17.831 -3.449 23.725 1.00 56.81 85 LEU A O 1
ATOM 648 N N . SER A 1 86 ? -18.948 -5.358 23.335 1.00 59.16 86 SER A N 1
ATOM 649 C CA . SER A 1 86 ? -20.270 -4.919 23.821 1.00 59.16 86 SER A CA 1
ATOM 650 C C . SER A 1 86 ? -20.655 -5.496 25.196 1.00 59.16 86 SER A C 1
ATOM 652 O O . SER A 1 86 ? -21.830 -5.506 25.562 1.00 59.16 86 SER A O 1
ATOM 654 N N . THR A 1 87 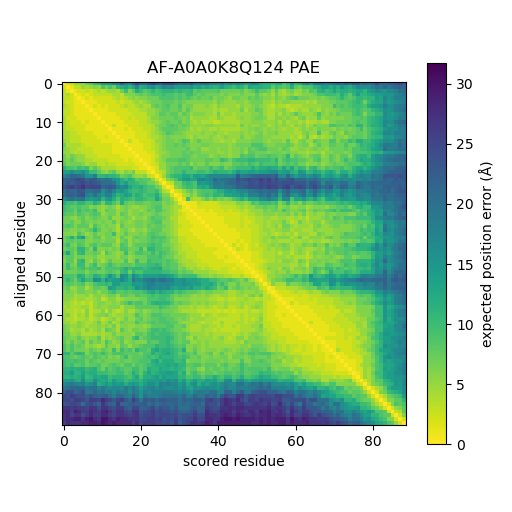? -19.688 -5.967 25.983 1.00 55.25 87 THR A N 1
ATOM 655 C CA . THR A 1 87 ? -19.882 -6.241 27.416 1.00 55.25 87 THR A CA 1
ATOM 656 C C . THR A 1 87 ? -18.634 -5.783 28.152 1.00 55.25 87 THR A C 1
ATOM 658 O O . THR A 1 87 ? -17.674 -6.527 28.335 1.00 55.25 87 THR A O 1
ATOM 661 N N . GLY A 1 88 ? -18.632 -4.497 28.481 1.00 58.97 88 GLY A N 1
ATOM 662 C CA . GLY A 1 88 ? -17.695 -3.879 29.412 1.00 58.97 88 GLY A CA 1
ATOM 663 C C . GLY A 1 88 ? -18.454 -3.381 30.636 1.00 58.97 88 GLY A C 1
ATOM 664 O O . GLY A 1 88 ? -18.261 -2.232 31.028 1.00 58.97 88 GLY A O 1
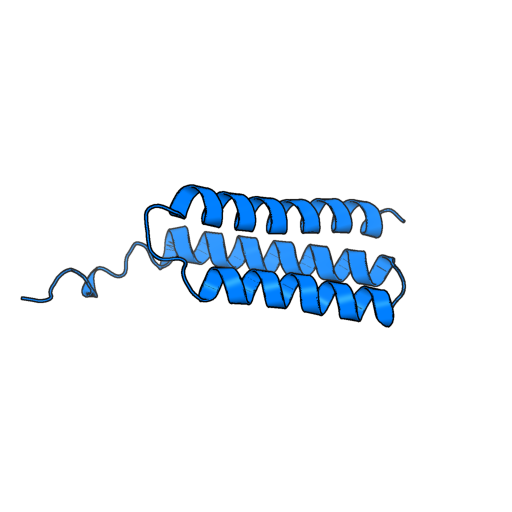ATOM 665 N N . ASP A 1 89 ? -19.355 -4.225 31.145 1.00 52.88 89 ASP A N 1
ATOM 666 C CA . ASP A 1 89 ? -20.042 -4.061 32.426 1.00 52.88 89 ASP A CA 1
ATOM 667 C C . ASP A 1 89 ? -19.102 -4.491 33.563 1.00 52.88 89 ASP A C 1
ATOM 669 O O . ASP A 1 89 ? -18.497 -5.586 33.445 1.00 52.88 89 ASP A O 1
#

Mean predicted aligned error: 9.58 Å